Protein AF-A0A562JIG8-F1 (afdb_monomer)

Structure (mmCIF, N/CA/C/O backbone):
data_AF-A0A562JIG8-F1
#
_entry.id   AF-A0A562JIG8-F1
#
loop_
_atom_site.group_PDB
_atom_site.id
_atom_site.type_symbol
_atom_site.label_atom_id
_atom_site.label_alt_id
_atom_site.label_comp_id
_atom_site.label_asym_id
_atom_site.label_entity_id
_atom_site.label_seq_id
_atom_site.pdbx_PDB_ins_code
_atom_site.Cartn_x
_atom_site.Cartn_y
_atom_site.Cartn_z
_atom_site.occupancy
_atom_site.B_iso_or_equiv
_atom_site.auth_seq_id
_atom_site.auth_comp_id
_atom_site.auth_asym_id
_atom_site.auth_atom_id
_atom_site.pdbx_PDB_model_num
ATOM 1 N N . MET A 1 1 ? -20.114 19.502 22.459 1.00 63.00 1 MET A N 1
ATOM 2 C CA . MET A 1 1 ? -19.831 18.955 21.111 1.00 63.00 1 MET A CA 1
ATOM 3 C C . MET A 1 1 ? -18.839 17.809 21.269 1.00 63.00 1 MET A C 1
ATOM 5 O O . MET A 1 1 ? -17.877 17.983 22.004 1.00 63.00 1 MET A O 1
ATOM 9 N N . LYS A 1 2 ? -19.087 16.624 20.692 1.00 68.44 2 LYS A N 1
ATOM 10 C CA . LYS A 1 2 ? -18.113 15.516 20.736 1.00 68.44 2 LYS A CA 1
ATOM 11 C C . LYS A 1 2 ? -17.014 15.797 19.712 1.00 68.44 2 LYS A C 1
ATOM 13 O O . LYS A 1 2 ? -17.318 15.863 18.525 1.00 68.44 2 LYS A O 1
ATOM 18 N N . ASN A 1 3 ? -15.766 15.931 20.157 1.00 76.75 3 ASN A N 1
ATOM 19 C CA . ASN A 1 3 ? -14.628 15.907 19.242 1.00 76.75 3 ASN A CA 1
ATOM 20 C C . ASN A 1 3 ? -14.530 14.512 18.622 1.00 76.75 3 ASN A C 1
ATOM 22 O O . ASN A 1 3 ? -14.405 13.514 19.333 1.00 76.75 3 ASN A O 1
ATOM 26 N N . ILE A 1 4 ? -14.605 14.449 17.297 1.00 84.75 4 ILE A N 1
ATOM 27 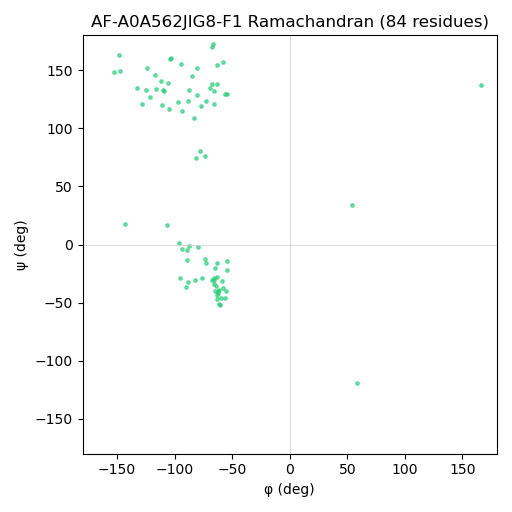C CA . ILE A 1 4 ? -14.357 13.226 16.540 1.00 84.75 4 ILE A CA 1
ATOM 28 C C . ILE A 1 4 ? -12.886 13.250 16.137 1.00 84.75 4 ILE A C 1
ATOM 30 O O . ILE A 1 4 ? -12.461 14.117 15.379 1.00 84.75 4 ILE A O 1
ATOM 34 N N . MET A 1 5 ? -12.109 12.304 16.659 1.00 87.81 5 MET A N 1
ATOM 35 C CA . MET A 1 5 ? -10.725 12.091 16.246 1.00 87.81 5 MET A CA 1
ATOM 36 C C . MET A 1 5 ? -10.703 11.115 15.067 1.00 87.81 5 MET A C 1
ATOM 38 O O . MET A 1 5 ? -11.219 10.001 15.175 1.00 87.81 5 MET A O 1
ATOM 42 N N . LEU A 1 6 ? -10.116 11.537 13.947 1.00 91.25 6 LEU A N 1
ATOM 43 C CA . LEU A 1 6 ? -9.929 10.713 12.754 1.00 91.25 6 LEU A CA 1
ATOM 44 C C . LEU A 1 6 ? -8.442 10.407 12.572 1.00 91.25 6 LEU A C 1
ATOM 46 O O . LEU A 1 6 ? -7.642 11.318 12.374 1.00 91.25 6 LEU A O 1
ATOM 50 N N . THR A 1 7 ? -8.088 9.124 12.580 1.00 92.81 7 THR A N 1
ATOM 51 C CA . THR A 1 7 ? -6.742 8.662 12.223 1.00 92.81 7 THR A CA 1
ATOM 52 C C . THR A 1 7 ? -6.733 8.225 10.765 1.00 92.81 7 THR A C 1
ATOM 54 O O . THR A 1 7 ? -7.499 7.341 10.377 1.00 92.81 7 THR A O 1
ATOM 57 N N . VAL A 1 8 ? -5.858 8.829 9.962 1.00 91.81 8 VAL A N 1
ATOM 58 C CA . VAL A 1 8 ? -5.686 8.501 8.542 1.00 91.81 8 VAL A CA 1
ATOM 59 C C . VAL A 1 8 ? -4.346 7.803 8.344 1.00 91.81 8 VAL A C 1
ATOM 61 O O . VAL A 1 8 ? -3.318 8.277 8.819 1.00 91.81 8 VAL A O 1
ATOM 64 N N . TYR A 1 9 ? -4.368 6.684 7.623 1.00 90.19 9 TYR A N 1
ATOM 65 C CA . TYR A 1 9 ? -3.174 5.965 7.190 1.00 90.19 9 TYR A CA 1
ATOM 66 C C . TYR A 1 9 ? -3.038 6.134 5.683 1.00 90.19 9 TYR A C 1
ATOM 68 O O . TYR A 1 9 ? -4.012 5.958 4.953 1.00 90.19 9 TYR A O 1
ATOM 76 N N . VAL A 1 10 ? -1.834 6.469 5.232 1.00 89.19 10 VAL A N 1
ATOM 77 C CA . VAL A 1 10 ? -1.531 6.718 3.824 1.00 89.19 10 VAL A CA 1
ATOM 78 C C . VAL A 1 10 ? -0.379 5.802 3.424 1.00 89.19 10 VAL A C 1
ATOM 80 O O . VAL A 1 10 ? 0.593 5.660 4.164 1.00 89.19 10 VAL A O 1
ATOM 83 N N . THR A 1 11 ? -0.513 5.127 2.288 1.00 86.75 11 THR A N 1
ATOM 84 C CA . THR A 1 11 ? 0.464 4.155 1.790 1.00 8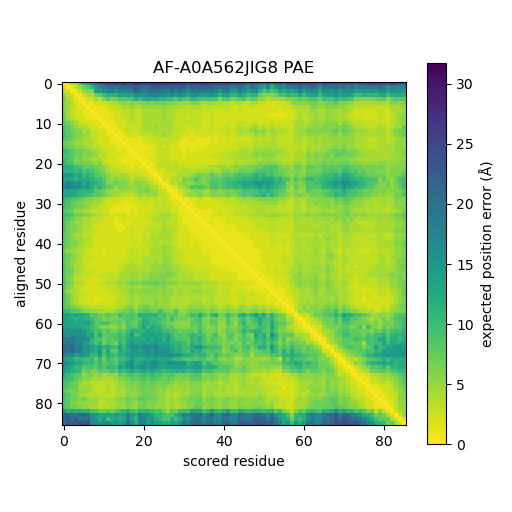6.75 11 THR A CA 1
ATOM 85 C C . THR A 1 11 ? 0.488 4.176 0.269 1.00 86.75 11 THR A C 1
ATOM 87 O O . THR A 1 11 ? -0.530 4.482 -0.350 1.00 86.75 11 THR A O 1
ATOM 90 N N . ARG A 1 12 ? 1.653 3.890 -0.313 1.00 84.75 12 ARG A N 1
ATOM 91 C CA . ARG A 1 12 ? 1.854 3.834 -1.761 1.00 84.75 12 ARG A CA 1
ATOM 92 C C . ARG A 1 12 ? 1.685 2.396 -2.246 1.00 84.75 12 ARG A C 1
ATOM 94 O O . ARG A 1 12 ? 1.906 1.455 -1.482 1.00 84.75 12 ARG A O 1
ATOM 101 N N . HIS A 1 13 ? 1.332 2.235 -3.515 1.00 82.56 13 HIS A N 1
ATOM 102 C CA . HIS A 1 13 ? 1.421 0.951 -4.200 1.00 82.56 13 HIS A CA 1
ATOM 103 C C . HIS A 1 13 ? 2.861 0.388 -4.175 1.00 82.56 13 HIS A C 1
ATOM 105 O O . HIS A 1 13 ? 3.834 1.127 -4.002 1.00 82.56 13 HIS A O 1
ATOM 111 N N . GLY A 1 14 ? 3.001 -0.932 -4.336 1.00 85.12 14 GLY A N 1
ATOM 112 C CA . GLY A 1 14 ? 4.317 -1.577 -4.453 1.00 85.12 14 GLY A CA 1
ATOM 113 C C . GLY A 1 14 ? 5.053 -1.177 -5.737 1.00 85.12 14 GLY A C 1
ATOM 114 O O . GLY A 1 14 ? 4.487 -0.528 -6.614 1.00 85.12 14 GLY A O 1
ATOM 115 N N . GLU A 1 15 ? 6.312 -1.582 -5.885 1.00 88.81 15 GLU A N 1
ATOM 116 C CA . GLU A 1 15 ? 7.087 -1.308 -7.106 1.00 88.81 15 GLU A CA 1
ATOM 117 C C . GLU A 1 15 ? 6.377 -1.805 -8.386 1.00 88.81 15 GLU A C 1
ATOM 119 O O . GLU A 1 15 ? 5.986 -2.970 -8.476 1.00 88.81 15 GLU A O 1
ATOM 124 N N . THR A 1 16 ? 6.249 -0.937 -9.396 1.00 89.56 16 THR A N 1
ATOM 125 C CA . THR A 1 16 ? 5.724 -1.270 -10.734 1.00 89.56 16 THR A CA 1
ATOM 126 C C . THR A 1 16 ? 6.839 -1.410 -11.770 1.00 89.56 16 THR A C 1
ATOM 128 O O . THR A 1 16 ? 7.940 -0.880 -11.582 1.00 89.56 16 THR A O 1
ATOM 131 N N . GLU A 1 17 ? 6.566 -2.089 -12.888 1.00 91.81 17 GLU A N 1
ATOM 132 C CA . GLU A 1 17 ? 7.544 -2.250 -13.977 1.00 91.81 17 GLU A CA 1
ATOM 133 C C . GLU A 1 17 ? 8.067 -0.891 -14.470 1.00 91.81 17 GLU A C 1
ATOM 135 O O . GLU A 1 17 ? 9.271 -0.706 -14.647 1.00 91.81 17 GLU A O 1
ATOM 140 N N . TRP A 1 18 ? 7.208 0.126 -14.577 1.00 90.38 18 TRP A N 1
ATOM 141 C CA . TRP A 1 18 ? 7.652 1.452 -15.019 1.00 90.38 18 TRP A CA 1
ATOM 142 C C . TRP A 1 18 ? 8.407 2.241 -13.949 1.00 90.38 18 TRP A C 1
ATOM 144 O O . TRP A 1 18 ? 9.288 3.031 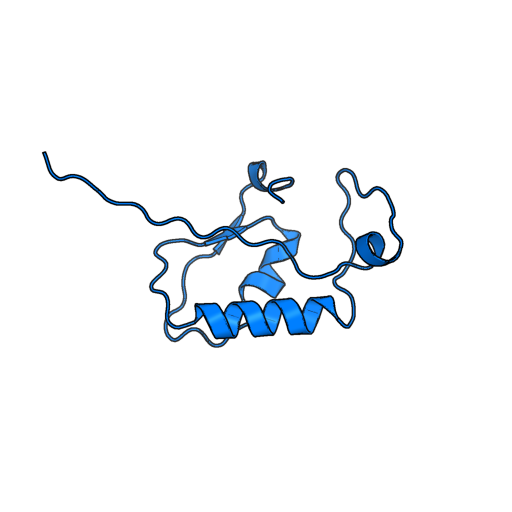-14.292 1.00 90.38 18 TRP A O 1
ATOM 154 N N . ASN A 1 19 ? 8.121 2.024 -12.658 1.00 88.19 19 ASN A N 1
ATOM 155 C CA . ASN A 1 19 ? 8.940 2.582 -11.576 1.00 88.19 19 ASN A CA 1
ATOM 156 C C . ASN A 1 19 ? 10.366 2.013 -11.634 1.00 88.19 19 ASN A C 1
ATOM 158 O O . ASN A 1 19 ? 11.333 2.771 -11.535 1.00 88.19 19 ASN A O 1
ATOM 162 N N . LYS A 1 20 ? 10.496 0.701 -11.869 1.00 91.12 20 LYS A N 1
ATOM 163 C CA . LYS A 1 20 ? 11.784 0.016 -12.045 1.00 91.12 20 LYS A CA 1
ATOM 164 C C . LYS A 1 20 ? 12.551 0.530 -13.267 1.00 91.12 20 LYS A C 1
ATOM 166 O O . LYS A 1 20 ? 13.759 0.744 -13.189 1.00 91.12 20 LYS A O 1
ATOM 171 N N . GLU A 1 21 ? 11.852 0.789 -14.369 1.00 93.50 21 GLU A N 1
ATOM 172 C CA . GLU A 1 21 ? 12.426 1.346 -15.602 1.00 93.50 21 GLU A CA 1
ATOM 173 C C . GLU A 1 21 ? 12.644 2.870 -15.559 1.00 93.50 21 GLU A C 1
ATOM 175 O O . GLU A 1 21 ? 13.156 3.442 -16.522 1.00 93.50 21 GLU A O 1
ATOM 180 N N . LYS A 1 22 ? 12.260 3.543 -14.463 1.00 89.31 22 LYS A N 1
ATOM 181 C CA . LYS A 1 22 ? 12.295 5.010 -14.313 1.00 89.31 22 LYS A CA 1
ATOM 182 C C . LYS A 1 22 ? 11.550 5.751 -15.435 1.00 89.31 22 LYS A C 1
ATOM 184 O O . LYS A 1 22 ? 11.943 6.847 -15.836 1.00 89.31 22 LYS A O 1
ATOM 189 N N . ARG A 1 23 ? 10.466 5.161 -15.946 1.00 87.56 23 ARG A N 1
ATOM 190 C CA . ARG A 1 23 ? 9.629 5.759 -16.994 1.00 87.56 23 ARG A CA 1
ATOM 191 C C . ARG A 1 23 ? 8.592 6.704 -16.397 1.00 87.56 23 ARG A C 1
ATOM 193 O O . ARG A 1 23 ? 8.045 6.460 -15.323 1.00 87.56 23 ARG A O 1
ATOM 200 N N . MET A 1 24 ? 8.287 7.781 -17.120 1.00 80.88 24 MET A N 1
ATOM 201 C CA . MET A 1 24 ? 7.159 8.645 -16.774 1.00 80.88 24 MET A CA 1
ATOM 202 C C . MET A 1 24 ? 5.843 7.938 -17.098 1.00 80.88 24 MET A C 1
ATOM 204 O O . MET A 1 24 ? 5.605 7.555 -18.237 1.00 80.88 24 MET A O 1
ATOM 208 N N . GLN A 1 25 ? 4.989 7.799 -16.087 1.00 71.94 25 GLN A N 1
ATOM 209 C CA . GLN A 1 25 ? 3.780 6.980 -16.162 1.00 71.94 25 GLN A CA 1
ATOM 210 C C . GLN A 1 25 ? 2.506 7.767 -16.534 1.00 71.94 25 GLN A C 1
ATOM 212 O O . GLN A 1 25 ? 1.609 7.237 -17.186 1.00 71.94 25 GLN A O 1
ATOM 217 N N . GLY A 1 26 ? 2.433 9.060 -16.199 1.00 76.88 26 GLY A N 1
ATOM 218 C CA . GLY A 1 26 ? 1.283 9.906 -16.545 1.00 76.88 26 GLY A CA 1
ATOM 219 C C . GLY A 1 26 ? -0.045 9.381 -15.977 1.00 76.88 26 GLY A C 1
ATOM 220 O O . GLY A 1 26 ? -0.198 9.297 -14.759 1.00 76.88 26 GLY A O 1
ATOM 221 N N . HIS A 1 27 ? -0.992 9.071 -16.872 1.00 72.44 27 HIS A N 1
ATOM 222 C CA . HIS A 1 27 ? -2.313 8.492 -16.568 1.00 72.44 27 HIS A CA 1
ATOM 223 C C . HIS A 1 27 ? -2.432 7.008 -16.962 1.00 72.44 27 HIS A C 1
ATOM 225 O O . HIS A 1 27 ? -3.535 6.493 -17.124 1.00 72.44 27 HIS A O 1
ATOM 231 N N . LEU A 1 28 ? -1.305 6.337 -17.187 1.00 77.69 28 LEU A N 1
ATOM 232 C CA . LEU A 1 28 ? -1.271 4.921 -17.534 1.00 77.69 28 LEU A CA 1
ATOM 233 C C . LEU A 1 28 ? -0.834 4.099 -16.323 1.00 77.69 28 LEU A C 1
ATOM 235 O O . LEU A 1 28 ? -0.212 4.623 -15.404 1.00 77.69 28 LEU A O 1
ATOM 239 N N . ASP A 1 29 ? -1.143 2.809 -16.340 1.00 78.94 29 ASP A N 1
ATOM 240 C CA . ASP A 1 29 ? -0.744 1.873 -15.295 1.00 78.94 29 ASP A CA 1
ATOM 241 C C . ASP A 1 29 ? 0.183 0.795 -15.854 1.00 78.94 29 ASP A C 1
ATOM 243 O O . ASP A 1 29 ? 0.060 0.378 -17.005 1.00 78.94 29 ASP A O 1
ATOM 247 N N . SER A 1 30 ? 1.127 0.360 -15.022 1.00 85.88 30 SER A N 1
ATOM 248 C CA . SER A 1 30 ? 1.966 -0.810 -15.279 1.00 85.88 30 SER A CA 1
ATOM 249 C C . SER A 1 30 ? 1.838 -1.783 -14.118 1.00 85.88 30 SER A C 1
ATOM 251 O O . SER A 1 30 ? 1.553 -1.378 -12.989 1.00 85.88 30 SER A O 1
ATOM 253 N N . ASP A 1 31 ? 2.033 -3.067 -14.400 1.00 88.06 31 ASP A N 1
ATOM 254 C CA . ASP A 1 31 ? 1.897 -4.113 -13.394 1.00 88.06 31 ASP A CA 1
ATOM 255 C C . ASP A 1 31 ? 2.916 -3.959 -12.256 1.00 88.06 31 ASP A C 1
ATOM 257 O O . ASP A 1 31 ? 4.012 -3.416 -12.437 1.00 88.06 31 ASP A O 1
ATOM 261 N N . LEU A 1 32 ? 2.568 -4.487 -11.076 1.00 87.69 32 LEU A N 1
ATOM 262 C CA . LEU A 1 32 ? 3.542 -4.670 -10.003 1.00 87.69 32 LEU A CA 1
ATOM 263 C C . LEU A 1 32 ? 4.624 -5.657 -10.433 1.00 87.69 32 LEU A C 1
ATOM 265 O O . LEU A 1 32 ? 4.326 -6.741 -10.950 1.00 87.69 32 LEU A O 1
ATOM 269 N N . THR A 1 33 ? 5.867 -5.330 -10.096 1.00 91.06 33 THR A N 1
ATOM 270 C CA . THR A 1 33 ? 6.995 -6.227 -10.324 1.00 91.06 33 THR A CA 1
ATOM 271 C C . THR A 1 33 ? 6.899 -7.461 -9.428 1.00 91.06 33 THR A C 1
ATOM 273 O O . THR A 1 33 ? 6.128 -7.526 -8.460 1.00 91.06 33 THR A O 1
ATOM 276 N N . GLY A 1 34 ? 7.753 -8.454 -9.690 1.00 91.06 34 GLY A N 1
ATOM 277 C CA . GLY A 1 34 ? 7.956 -9.574 -8.765 1.00 91.06 34 GLY A CA 1
ATOM 278 C C . GLY A 1 34 ? 8.341 -9.137 -7.342 1.00 91.06 34 GLY A C 1
ATOM 279 O O . GLY A 1 34 ? 8.102 -9.889 -6.402 1.00 91.06 34 GLY A O 1
ATOM 280 N N . LYS A 1 35 ? 8.874 -7.918 -7.174 1.00 90.50 35 LYS A N 1
ATOM 281 C CA . LYS A 1 35 ? 9.175 -7.286 -5.883 1.00 90.50 35 LYS A CA 1
ATOM 282 C C . LYS A 1 35 ? 7.993 -6.468 -5.340 1.00 90.50 35 LYS A C 1
ATOM 284 O O . LYS A 1 35 ? 7.729 -6.529 -4.143 1.00 90.50 35 LYS A O 1
ATOM 289 N N . GLY A 1 36 ? 7.220 -5.792 -6.190 1.00 89.19 36 GLY A N 1
ATOM 290 C CA . GLY A 1 36 ? 6.039 -5.034 -5.758 1.00 89.19 36 GLY A CA 1
ATOM 291 C C . GLY A 1 36 ? 4.925 -5.901 -5.160 1.00 89.19 36 GLY A C 1
ATOM 292 O O . GLY A 1 36 ? 4.272 -5.520 -4.188 1.00 89.19 36 GLY A O 1
ATOM 293 N N . LYS A 1 37 ? 4.725 -7.114 -5.688 1.00 88.38 37 LYS A N 1
ATOM 294 C CA . LYS A 1 37 ? 3.715 -8.062 -5.176 1.00 88.38 37 LYS A CA 1
ATOM 295 C C . LYS A 1 37 ? 3.939 -8.467 -3.704 1.00 88.38 37 LYS A C 1
ATOM 297 O O . LYS A 1 37 ? 2.996 -8.347 -2.918 1.00 88.38 37 LYS A O 1
ATOM 302 N N . PRO A 1 38 ? 5.133 -8.936 -3.284 1.00 89.50 38 PRO A N 1
ATOM 303 C CA . PRO A 1 38 ? 5.387 -9.246 -1.880 1.00 89.50 38 PRO A CA 1
ATOM 304 C C . PRO A 1 38 ? 5.357 -8.006 -0.980 1.00 89.50 38 PRO A C 1
ATOM 306 O O . PRO A 1 38 ? 4.938 -8.127 0.168 1.00 89.50 38 PRO A O 1
ATOM 309 N N . GLU A 1 39 ? 5.718 -6.817 -1.476 1.00 89.50 39 GLU A N 1
ATOM 310 C CA . GLU A 1 39 ? 5.567 -5.560 -0.723 1.00 89.50 39 GLU A CA 1
ATOM 311 C C . GLU A 1 39 ? 4.100 -5.289 -0.359 1.00 89.50 39 GLU A C 1
ATOM 313 O O . GLU A 1 39 ? 3.797 -5.011 0.804 1.00 89.50 39 GLU A O 1
ATOM 318 N N . ALA A 1 40 ? 3.180 -5.448 -1.316 1.00 85.62 40 ALA A N 1
ATOM 319 C CA . ALA A 1 40 ? 1.746 -5.297 -1.073 1.00 85.62 40 ALA A CA 1
ATOM 320 C C . ALA A 1 40 ? 1.209 -6.323 -0.057 1.00 85.62 40 ALA A C 1
ATOM 322 O O . ALA A 1 40 ? 0.439 -5.968 0.837 1.00 85.62 40 ALA A O 1
ATOM 323 N N . LEU A 1 41 ? 1.656 -7.582 -0.148 1.00 86.50 41 LEU A N 1
ATOM 324 C CA . LEU A 1 41 ? 1.291 -8.635 0.811 1.00 86.50 41 LEU A CA 1
ATOM 325 C C . LEU A 1 41 ? 1.797 -8.329 2.227 1.00 86.50 41 LEU A C 1
ATOM 327 O O . LEU A 1 41 ? 1.048 -8.428 3.199 1.00 86.50 41 LEU A O 1
ATOM 331 N N . LEU A 1 42 ? 3.063 -7.925 2.355 1.00 88.62 42 LEU A N 1
ATOM 332 C CA . LEU A 1 42 ? 3.663 -7.544 3.636 1.00 88.62 42 LEU A CA 1
ATOM 333 C C . LEU A 1 42 ? 2.939 -6.350 4.261 1.00 88.62 42 LEU A C 1
ATOM 335 O O . LEU A 1 42 ? 2.741 -6.315 5.477 1.00 88.62 42 LEU A O 1
ATOM 339 N N . LEU A 1 43 ? 2.535 -5.379 3.441 1.00 88.31 43 LEU A N 1
ATOM 340 C CA . LEU A 1 43 ? 1.750 -4.237 3.886 1.00 88.31 43 LEU A CA 1
ATOM 341 C C . LEU A 1 43 ? 0.405 -4.681 4.470 1.00 88.31 43 LEU A C 1
ATOM 343 O O . LEU A 1 43 ? 0.077 -4.295 5.593 1.00 88.31 43 LEU A O 1
ATOM 347 N N . GLY A 1 44 ? -0.366 -5.510 3.763 1.00 85.94 44 GLY A N 1
ATOM 348 C CA . GLY A 1 44 ? -1.652 -5.962 4.290 1.00 85.94 44 GLY A CA 1
ATOM 349 C C . GLY A 1 44 ? -1.513 -6.835 5.537 1.00 85.94 44 GLY A C 1
ATOM 350 O O . GLY A 1 44 ? -2.327 -6.694 6.450 1.00 85.94 44 GLY A O 1
ATOM 351 N N . GLU A 1 45 ? -0.456 -7.645 5.650 1.00 87.00 45 GLU A N 1
ATOM 352 C CA . GLU A 1 45 ? -0.151 -8.382 6.884 1.00 87.00 45 GLU A CA 1
ATOM 353 C C . GLU A 1 45 ? 0.191 -7.459 8.061 1.00 87.00 45 GLU A C 1
ATOM 355 O O . GLU A 1 45 ? -0.277 -7.699 9.173 1.00 87.00 45 GLU A O 1
ATOM 360 N N . LYS A 1 46 ? 0.939 -6.370 7.838 1.00 88.19 46 LYS A N 1
ATOM 361 C CA . LYS A 1 46 ? 1.233 -5.366 8.880 1.00 88.19 46 LYS A CA 1
ATOM 362 C C . LYS A 1 46 ? -0.007 -4.583 9.314 1.00 88.19 46 LYS A C 1
ATOM 364 O O . LYS A 1 46 ? -0.101 -4.162 10.463 1.00 88.19 46 LYS A O 1
ATOM 369 N N . LEU A 1 47 ? -0.961 -4.382 8.406 1.00 87.94 47 LEU A N 1
ATOM 370 C CA . LEU A 1 47 ? -2.170 -3.591 8.646 1.00 87.94 47 LEU A CA 1
ATOM 371 C C . LEU A 1 47 ? -3.391 -4.438 9.057 1.00 87.94 47 LEU A C 1
ATOM 373 O O . LEU A 1 47 ? -4.478 -3.883 9.253 1.00 87.94 47 LEU A O 1
ATOM 377 N N . LYS A 1 48 ? -3.256 -5.766 9.182 1.00 86.00 48 LYS A N 1
ATOM 378 C CA . LYS A 1 48 ? -4.399 -6.682 9.362 1.00 86.00 48 LYS A CA 1
ATOM 379 C C . LYS A 1 48 ? -5.162 -6.509 10.674 1.00 86.00 48 LYS A C 1
ATOM 381 O O . LYS A 1 48 ? -6.361 -6.788 10.709 1.00 86.00 48 LYS A O 1
ATOM 386 N N . ASP A 1 49 ? -4.480 -6.056 11.723 1.00 88.19 49 ASP A N 1
ATOM 387 C CA . ASP A 1 49 ? -5.043 -5.888 13.067 1.00 88.19 49 ASP A CA 1
ATOM 388 C C . ASP A 1 49 ? -5.583 -4.468 13.320 1.00 88.19 49 ASP A C 1
ATOM 390 O O . ASP A 1 49 ? -6.208 -4.211 14.350 1.00 88.19 49 ASP A O 1
ATOM 394 N N . ILE A 1 50 ? -5.412 -3.546 12.366 1.00 89.06 50 ILE A N 1
ATOM 395 C CA . ILE A 1 50 ? -5.978 -2.197 12.452 1.00 89.06 50 ILE A CA 1
ATOM 396 C C . ILE A 1 50 ? -7.455 -2.233 12.041 1.00 89.06 50 ILE A C 1
ATOM 398 O O . ILE A 1 50 ? -7.822 -2.710 10.962 1.00 89.06 50 ILE A O 1
ATOM 402 N N . ASN A 1 51 ? -8.313 -1.673 12.896 1.00 88.88 51 ASN A N 1
ATOM 403 C CA . ASN A 1 51 ? -9.756 -1.595 12.679 1.00 88.88 51 ASN A CA 1
ATOM 404 C C . ASN A 1 51 ? -10.130 -0.426 11.753 1.00 88.88 51 ASN A C 1
ATOM 406 O O . ASN A 1 51 ? -10.636 0.607 12.198 1.00 88.88 51 ASN A O 1
ATOM 410 N N . PHE A 1 52 ? -9.870 -0.581 10.456 1.00 88.75 52 PHE A N 1
ATOM 411 C CA . PHE A 1 52 ? -10.268 0.417 9.468 1.00 88.75 52 PHE A CA 1
ATOM 412 C C . PHE A 1 52 ? -11.786 0.465 9.303 1.00 88.75 52 PHE A C 1
ATOM 414 O O . PHE A 1 52 ? -12.450 -0.558 9.150 1.00 88.75 52 PHE A O 1
ATOM 421 N N . LYS A 1 53 ? -12.328 1.685 9.272 1.00 90.12 53 LYS A N 1
ATOM 422 C CA . LYS A 1 53 ? -13.730 1.933 8.908 1.00 90.12 53 LYS A CA 1
ATOM 423 C C . LY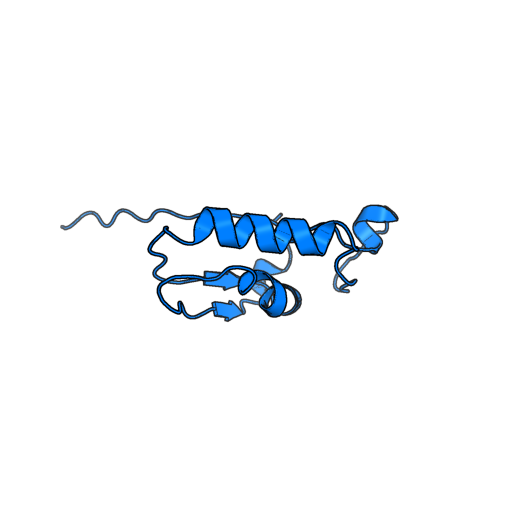S A 1 53 ? -13.945 1.967 7.396 1.00 90.12 53 LYS A C 1
ATOM 425 O O . LYS A 1 53 ? -15.027 1.624 6.937 1.00 90.12 53 LYS A O 1
ATOM 430 N N . ARG A 1 54 ? -12.930 2.395 6.644 1.00 88.50 54 ARG A N 1
ATOM 431 C CA . ARG A 1 54 ? -12.946 2.508 5.185 1.00 88.50 54 ARG A CA 1
ATOM 432 C C . ARG A 1 54 ? -11.526 2.369 4.649 1.00 88.50 54 ARG A C 1
ATOM 434 O O . ARG A 1 54 ? -10.584 2.795 5.316 1.00 88.50 54 ARG A O 1
ATOM 441 N N . ILE A 1 55 ? -11.398 1.808 3.452 1.00 88.38 55 ILE A N 1
ATOM 442 C CA . ILE A 1 55 ? -10.180 1.855 2.645 1.00 88.38 55 ILE A CA 1
ATOM 443 C C . ILE A 1 55 ? -10.553 2.523 1.323 1.00 88.38 55 ILE A C 1
ATOM 445 O O . ILE A 1 55 ? -11.499 2.093 0.670 1.00 88.38 55 ILE A O 1
ATOM 449 N N . ASN A 1 56 ? -9.816 3.565 0.944 1.00 89.12 56 ASN A N 1
ATOM 450 C CA . ASN A 1 56 ? -9.953 4.199 -0.363 1.00 89.12 56 ASN A CA 1
ATOM 451 C C . ASN A 1 56 ? -8.695 3.920 -1.180 1.00 89.12 56 ASN A C 1
ATOM 453 O O . ASN A 1 56 ? -7.595 3.928 -0.629 1.00 89.12 56 ASN A O 1
ATOM 457 N N . SER A 1 57 ? -8.860 3.655 -2.470 1.00 84.12 57 SER A N 1
ATOM 458 C CA . SER A 1 57 ? -7.765 3.236 -3.343 1.00 84.12 57 SER A CA 1
ATOM 459 C C . SER A 1 57 ? -7.984 3.725 -4.775 1.00 84.12 57 SER A C 1
ATOM 461 O O . SER A 1 57 ? -9.100 4.100 -5.145 1.00 84.12 57 SER A O 1
ATOM 463 N N . TRP A 1 58 ? -6.933 3.734 -5.591 1.00 82.25 58 TRP A N 1
ATOM 464 C CA . TRP A 1 58 ? -7.082 3.853 -7.035 1.00 82.25 58 TRP A CA 1
ATOM 465 C C . TRP A 1 58 ? -7.439 2.477 -7.641 1.00 82.25 58 TRP A C 1
ATOM 467 O O . TRP A 1 58 ? -7.150 1.431 -7.064 1.00 82.25 58 TRP A O 1
ATOM 477 N N . GLN A 1 59 ? -8.144 2.447 -8.777 1.00 70.94 59 GLN A N 1
ATOM 478 C CA . GLN A 1 59 ? -8.729 1.217 -9.327 1.00 70.94 59 GLN A CA 1
ATOM 479 C C . GLN A 1 59 ? -7.702 0.104 -9.595 1.00 70.94 59 GLN A C 1
ATOM 481 O O . GLN A 1 59 ? -8.012 -1.066 -9.355 1.00 70.94 59 GLN A O 1
ATOM 486 N N . SER A 1 60 ? -6.496 0.442 -10.055 1.00 67.88 60 SER A N 1
ATOM 487 C CA . SER A 1 60 ? -5.445 -0.552 -10.313 1.00 67.88 60 SER A CA 1
ATOM 488 C C . SER A 1 60 ? -4.830 -1.133 -9.036 1.00 67.88 60 SER A C 1
ATOM 490 O O . SER A 1 60 ? -4.265 -2.224 -9.077 1.00 67.88 60 SER A O 1
ATOM 492 N N . ASP A 1 61 ? -5.041 -0.490 -7.884 1.00 67.31 61 ASP A N 1
ATOM 493 C CA . ASP A 1 61 ? -4.494 -0.914 -6.596 1.00 67.31 61 ASP A CA 1
ATOM 494 C C . ASP A 1 61 ? -5.397 -1.898 -5.831 1.00 67.31 61 ASP A C 1
ATOM 496 O O . ASP A 1 61 ? -4.952 -2.544 -4.879 1.00 67.31 61 ASP A O 1
ATOM 500 N N . ILE A 1 62 ? -6.663 -2.072 -6.237 1.00 64.31 62 ILE A N 1
ATOM 501 C CA . ILE A 1 62 ? -7.643 -2.922 -5.527 1.00 64.31 62 ILE A CA 1
ATOM 502 C C . ILE A 1 62 ? -7.171 -4.371 -5.335 1.00 64.31 62 ILE A C 1
ATOM 504 O O . ILE A 1 62 ? -7.344 -4.892 -4.224 1.00 64.31 62 ILE A O 1
ATOM 508 N N . PRO A 1 63 ? -6.617 -5.067 -6.354 1.00 62.94 63 PRO A N 1
ATOM 509 C CA . PRO A 1 63 ? -6.163 -6.446 -6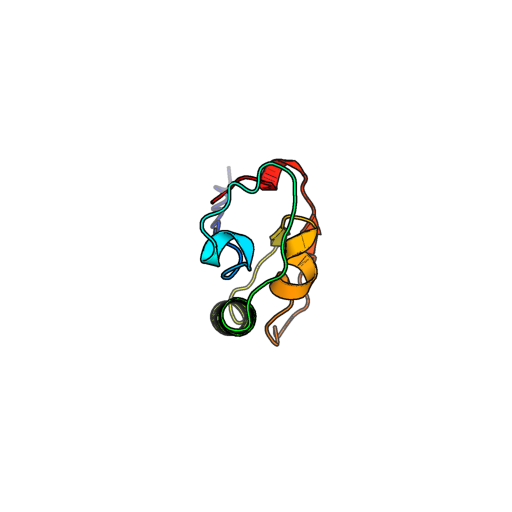.177 1.00 62.94 63 PRO A CA 1
ATOM 510 C C . PRO A 1 63 ? -5.103 -6.554 -5.074 1.00 62.94 63 PRO A C 1
ATOM 512 O O . PRO A 1 63 ? -5.065 -7.538 -4.337 1.00 62.94 63 PRO A O 1
ATOM 515 N N . TYR A 1 64 ? -4.299 -5.502 -4.914 1.00 64.56 64 TYR A N 1
ATOM 516 C CA . TYR A 1 64 ? -3.184 -5.425 -3.977 1.00 64.56 64 TYR A CA 1
ATOM 517 C C . TYR A 1 64 ? -3.611 -4.914 -2.596 1.00 64.56 64 TYR A C 1
ATOM 519 O O . TYR A 1 64 ? -3.117 -5.398 -1.584 1.00 64.56 64 TYR A O 1
ATOM 527 N N . GLY A 1 65 ? -4.608 -4.030 -2.504 1.00 60.75 65 GLY A N 1
ATOM 528 C CA . GLY A 1 65 ? -5.199 -3.599 -1.229 1.00 60.75 65 GLY A CA 1
ATOM 529 C C . GLY A 1 65 ? -5.889 -4.731 -0.449 1.00 60.75 65 GLY A C 1
ATOM 530 O O . GLY A 1 65 ? -6.141 -4.608 0.753 1.00 60.75 65 GLY A O 1
ATOM 531 N N . ARG A 1 66 ? -6.171 -5.855 -1.121 1.00 65.31 66 ARG A N 1
ATOM 532 C CA . ARG A 1 66 ? -6.684 -7.103 -0.528 1.00 65.31 66 ARG A CA 1
ATOM 533 C C . ARG A 1 66 ? -5.582 -8.066 -0.078 1.00 65.31 66 ARG A C 1
ATOM 535 O O . ARG A 1 66 ? -5.901 -9.111 0.485 1.00 65.31 66 ARG A O 1
ATOM 542 N N . ALA A 1 67 ? -4.315 -7.746 -0.333 1.00 60.38 67 ALA A N 1
ATOM 543 C CA . ALA A 1 67 ? -3.170 -8.612 -0.093 1.00 60.38 67 ALA A CA 1
ATOM 544 C C . ALA A 1 67 ? -2.864 -8.717 1.414 1.00 60.38 67 ALA A C 1
ATOM 546 O O . ALA A 1 67 ? -1.966 -8.074 1.930 1.00 60.38 67 ALA A O 1
ATOM 547 N N . GLY A 1 68 ? -3.657 -9.496 2.146 1.00 60.56 68 GLY A N 1
ATOM 548 C CA . GLY A 1 68 ? -3.474 -9.764 3.571 1.00 60.56 68 GLY A CA 1
ATOM 549 C C . GLY A 1 68 ? -4.723 -10.405 4.165 1.00 60.56 68 GLY A C 1
ATOM 550 O O . GLY A 1 68 ? -5.848 -9.989 3.869 1.00 60.56 68 GLY A O 1
ATOM 551 N N . LYS A 1 69 ? -4.559 -11.429 5.008 1.00 63.19 69 LYS A N 1
ATOM 552 C CA . LYS A 1 69 ? -5.701 -12.112 5.640 1.00 63.19 69 LYS A CA 1
ATOM 553 C C . LYS A 1 69 ? -6.235 -11.266 6.801 1.00 63.19 69 LYS A C 1
ATOM 555 O O . LYS A 1 69 ? -5.912 -11.496 7.965 1.00 63.19 69 LYS A O 1
ATOM 560 N N . ARG A 1 70 ? -7.048 -10.252 6.489 1.00 71.06 70 ARG A N 1
ATOM 561 C CA . ARG A 1 70 ? -7.727 -9.421 7.498 1.00 71.06 70 ARG A CA 1
ATOM 562 C C . ARG A 1 70 ? -8.767 -10.247 8.258 1.00 71.06 70 ARG A C 1
ATOM 564 O O . ARG A 1 70 ? -9.544 -10.978 7.653 1.00 71.06 70 ARG A O 1
ATOM 571 N N . LYS A 1 71 ? -8.838 -10.063 9.582 1.00 67.56 71 LYS A N 1
ATOM 572 C CA . LYS A 1 71 ? -9.842 -10.720 10.448 1.00 67.56 71 LYS A CA 1
ATOM 573 C C . LYS A 1 71 ? -11.281 -10.311 10.116 1.00 67.56 71 LYS A C 1
ATOM 575 O O . LYS A 1 71 ? -12.206 -11.071 10.381 1.00 67.56 71 LYS A O 1
ATOM 580 N N . LYS A 1 72 ? -11.477 -9.103 9.575 1.00 71.94 72 LYS A N 1
ATOM 581 C CA . LYS A 1 72 ? -12.781 -8.585 9.146 1.00 71.94 72 LYS A CA 1
ATOM 582 C C . LYS A 1 72 ? -12.672 -7.983 7.744 1.00 71.94 72 LYS A C 1
ATOM 584 O O . LYS A 1 72 ? -11.729 -7.223 7.503 1.00 71.94 72 LYS A O 1
ATOM 589 N N . PRO A 1 73 ? -13.616 -8.283 6.835 1.00 75.38 73 PRO A N 1
ATOM 590 C CA . PRO A 1 73 ? -13.687 -7.600 5.554 1.00 75.38 73 PRO A CA 1
ATOM 591 C C . PRO A 1 73 ? -14.028 -6.122 5.782 1.00 75.38 73 PRO A C 1
ATOM 593 O O . PRO A 1 73 ? -14.945 -5.795 6.535 1.00 75.38 73 PRO A O 1
ATOM 596 N N . VAL A 1 74 ? -13.272 -5.235 5.139 1.00 82.69 74 VAL A N 1
ATOM 597 C CA . VAL A 1 74 ? -13.517 -3.787 5.126 1.00 82.69 74 VAL A CA 1
ATOM 598 C C . VAL A 1 74 ? -13.826 -3.392 3.682 1.00 82.69 74 VAL A C 1
ATOM 600 O O . VAL A 1 74 ? -13.102 -3.842 2.789 1.00 82.69 74 VAL A O 1
ATOM 603 N N . PRO A 1 75 ? -14.871 -2.586 3.421 1.00 83.00 75 PRO A N 1
ATOM 604 C CA . PRO A 1 75 ? -15.137 -2.074 2.084 1.00 83.00 75 PRO A CA 1
ATOM 605 C C . PRO A 1 75 ? -13.929 -1.312 1.530 1.00 83.00 75 PRO A C 1
ATOM 607 O O . PRO A 1 75 ? -13.372 -0.438 2.203 1.00 83.00 75 PRO A O 1
ATOM 610 N N . ILE A 1 76 ? -13.535 -1.667 0.306 1.00 84.62 76 ILE A N 1
ATOM 611 C CA . ILE A 1 76 ? -12.546 -0.933 -0.482 1.00 84.62 76 ILE A CA 1
ATOM 612 C C . ILE A 1 76 ? -13.323 -0.173 -1.551 1.00 84.62 76 ILE A C 1
ATOM 614 O O . ILE A 1 76 ? -13.975 -0.790 -2.393 1.00 84.62 76 ILE A O 1
ATOM 618 N N . GLU A 1 77 ? -13.257 1.151 -1.497 1.00 87.44 77 GLU A N 1
ATOM 619 C CA . GLU A 1 77 ? -13.882 2.046 -2.467 1.00 87.44 77 GLU A CA 1
ATOM 620 C C . GLU A 1 77 ? -12.809 2.647 -3.377 1.00 87.44 77 GLU A C 1
ATOM 622 O O . GLU A 1 77 ? -11.721 3.018 -2.928 1.00 87.44 77 GLU A O 1
ATOM 627 N N . THR A 1 78 ? -13.108 2.743 -4.670 1.00 85.94 78 THR A N 1
ATOM 628 C CA . THR A 1 78 ? -12.235 3.441 -5.615 1.00 85.94 78 THR A CA 1
ATOM 629 C C . THR A 1 78 ? -12.571 4.919 -5.670 1.00 85.94 78 THR A C 1
ATOM 631 O O . THR A 1 78 ? -13.737 5.266 -5.863 1.00 85.94 78 THR A O 1
ATOM 634 N N . ASP A 1 79 ? -11.564 5.784 -5.604 1.00 86.56 79 ASP A N 1
ATOM 635 C CA . ASP A 1 79 ? -11.735 7.228 -5.780 1.00 86.56 79 ASP A CA 1
ATOM 636 C C . ASP A 1 79 ? -10.754 7.759 -6.829 1.00 86.56 79 ASP A C 1
ATOM 638 O O . ASP A 1 79 ? -9.536 7.648 -6.685 1.00 86.56 79 ASP A O 1
ATOM 642 N N . LYS A 1 80 ? -11.286 8.371 -7.896 1.00 82.50 80 LYS A N 1
ATOM 643 C CA . LYS A 1 8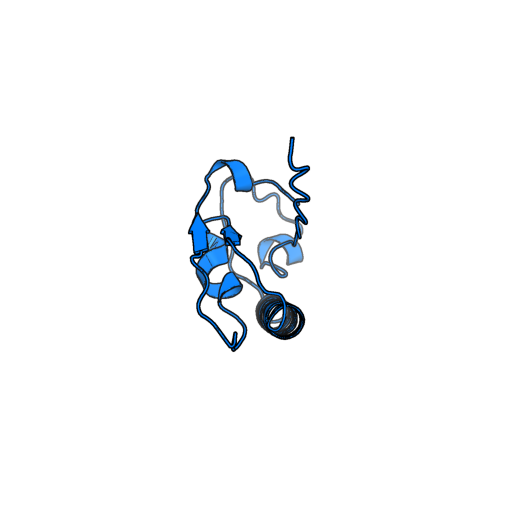0 ? -10.480 8.872 -9.020 1.00 82.50 80 LYS A CA 1
ATOM 644 C C . LYS A 1 80 ? -9.532 10.006 -8.639 1.00 82.50 80 LYS A C 1
ATOM 646 O O . LYS A 1 80 ? -8.550 10.242 -9.334 1.00 82.50 80 LYS A O 1
ATOM 651 N N . ARG A 1 81 ? -9.795 10.684 -7.522 1.00 84.81 81 ARG A N 1
ATOM 652 C CA . ARG A 1 81 ? -8.936 11.750 -6.990 1.00 84.81 81 ARG A CA 1
ATOM 653 C C . ARG A 1 81 ? -7.649 11.206 -6.364 1.00 84.81 81 ARG A C 1
ATOM 655 O O . ARG A 1 81 ? -6.738 11.985 -6.107 1.00 84.81 81 ARG A O 1
ATOM 662 N N . LEU A 1 82 ? -7.559 9.892 -6.133 1.00 78.38 82 LEU A N 1
ATOM 663 C CA . LEU A 1 82 ? -6.396 9.242 -5.525 1.00 78.38 82 LEU A CA 1
ATOM 664 C C . LEU A 1 82 ? -5.314 8.824 -6.529 1.00 78.38 82 LEU A C 1
ATOM 666 O O . LEU A 1 82 ? -4.265 8.368 -6.096 1.00 78.38 82 LEU A O 1
ATOM 670 N N . TRP A 1 83 ? -5.512 9.054 -7.834 1.00 68.38 83 TRP A N 1
ATOM 671 C CA 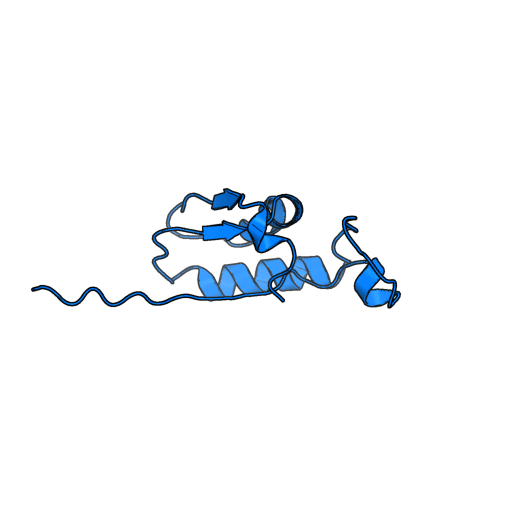. TRP A 1 83 ? -4.580 8.700 -8.924 1.00 68.38 83 TRP A CA 1
ATOM 672 C C . TRP A 1 83 ? -3.141 9.256 -8.745 1.00 68.38 83 TRP A C 1
ATOM 674 O O . TRP A 1 83 ? -2.218 8.842 -9.440 1.00 68.38 83 TRP A O 1
ATOM 684 N N . ARG A 1 84 ? -2.912 10.214 -7.832 1.00 63.34 84 ARG A N 1
ATOM 685 C CA . ARG A 1 84 ? -1.601 10.870 -7.659 1.00 63.34 84 ARG A CA 1
ATOM 686 C C . ARG A 1 84 ? -1.216 11.205 -6.219 1.00 63.34 84 ARG A C 1
ATOM 688 O O . ARG A 1 84 ? -0.345 12.044 -5.991 1.00 63.34 84 ARG A O 1
ATOM 695 N N . LEU A 1 85 ? -1.863 10.590 -5.238 1.00 54.06 85 LEU A N 1
ATOM 696 C CA . LEU A 1 85 ? -1.343 10.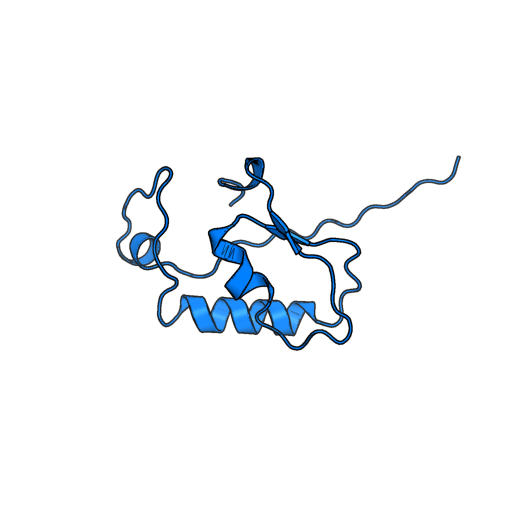663 -3.879 1.00 54.06 85 LEU A CA 1
ATOM 697 C C . LEU A 1 85 ? -0.272 9.576 -3.760 1.00 54.06 85 LEU A C 1
ATOM 699 O O . LEU A 1 85 ? -0.635 8.409 -3.725 1.00 54.06 85 LEU A O 1
ATOM 703 N N . ILE A 1 86 ? 0.992 10.033 -3.681 1.00 49.47 86 ILE A N 1
ATOM 704 C CA . ILE A 1 86 ? 2.290 9.344 -3.439 1.00 49.47 86 ILE A CA 1
ATOM 705 C C . ILE A 1 86 ? 2.910 8.448 -4.516 1.00 49.47 86 ILE A C 1
ATOM 707 O O . ILE A 1 86 ? 2.239 7.580 -5.093 1.00 49.47 86 ILE A O 1
#

Secondary structure (DSSP, 8-state):
-----------PPPPBHHHHTT---TT---PBPTTHHHHHHHHHHHTTTS--S-EEE-GGGHHHHT-S--SS---EEE-GGGTT--

Organism: NCBI:txid665099

Mean predicted aligned error: 6.15 Å

pLDDT: mean 81.18,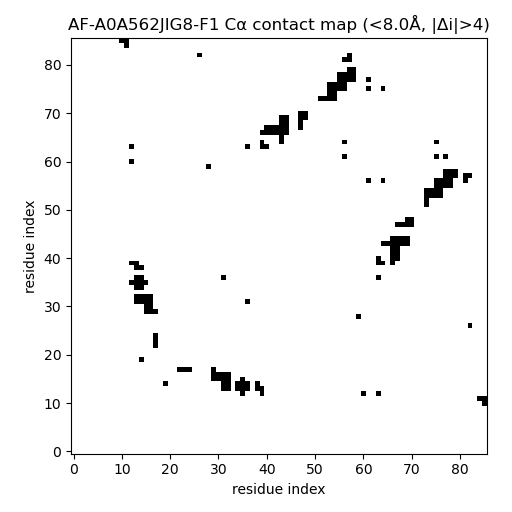 std 10.51, range [49.47, 93.5]

Radius of gyration: 14.38 Å; Cα contacts (8 Å, |Δi|>4): 96; chains: 1; bounding box: 32×31×39 Å

Solvent-accessible surface area (backbone atoms only — not comparable to full-atom values): 5579 Å² total; per-residue (Å²): 134,87,87,81,86,83,88,84,86,86,79,63,82,44,50,23,52,40,65,75,68,70,50,89,54,91,95,59,87,62,59,62,30,92,65,10,52,56,47,27,33,53,48,26,56,73,50,32,86,59,88,63,88,67,44,78,38,33,76,88,44,51,81,45,76,57,25,38,90,45,88,62,94,60,64,76,45,72,39,83,87,46,76,74,66,116

Foldseek 3Di:
DDDDDDDDDDDDQFAFPCVVVVHDQPQHDGDHDVRRQVVLLVVQQVCQPPDDQEAEDAPNCVVSPPNYDHPDDHDYHYDPVRSDDD

InterPro domains:
  IPR001345 Phosphoglycerate/bisphosphoglycerate mutase, active site [PS00175] (10-19)
  IPR013078 Histidine phosphatase superfamily, clade-1 [PF00300] (8-62)
  IPR013078 Histidine phosphatase superfamily, clade-1 [cd07067] (7-82)
  IPR029033 Histidine phosphatase superfamily [G3DSA:3.40.50.1240] (1-82)
  IPR029033 Histidine phosphatase superfamily [SSF53254] (5-55)
  IPR051695 Phosphoglycerate Mutase [PTHR46517] (2-55)

Sequence (86 aa):
MKNIMLTVYVTRHGETEWNKEKRMQGHLDSDLTGKGKPEALLLGEKLKDINFKRINSWQSDIPYGRAGKRKKPVPIETDKRLWRLI

Nearest PDB structures (foldseek):
  6e4b-assembly2_D  TM=8.409E-01  e=2.228E-02  Escherichia coli K-12
  6e4b-assembly2_C  TM=8.093E-01  e=2.081E-02  Escherichia coli K-12
  4qih-assembly1_A  TM=7.440E-01  e=1.124E-02  Mycobacterium tuberculosis H37Rv
  5zr2-assembly2_D-2  TM=7.299E-01  e=1.233E-01  Entamoeba histolytica HM-1:IMSS-A